Protein AF-A0A2M8PMU9-F1 (afdb_monomer)

pLDDT: mean 91.27, std 6.34, range [67.44, 97.88]

Foldseek 3Di:
DDDDDDFDDDPPPCSVVVLVVCCVVPVDDRDDDDPVPPPQVVVCVVPVVVRVD

Sequence (53 aa):
MSFYIAIEGVIGVGKTTLARYLHQEFGGELLLEEFEDNPFLAKFYQDRARYAF

Structure (mmCIF, N/CA/C/O backbone):
data_AF-A0A2M8P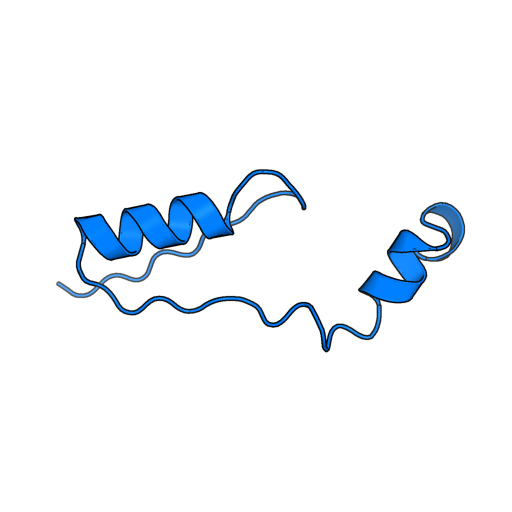MU9-F1
#
_entry.id   AF-A0A2M8PMU9-F1
#
loop_
_atom_site.group_PDB
_atom_site.id
_atom_site.type_symbol
_atom_site.label_atom_id
_atom_site.label_alt_id
_atom_site.label_comp_id
_atom_site.label_asym_id
_atom_site.label_entity_id
_atom_site.label_seq_id
_atom_site.pdbx_PDB_ins_code
_atom_site.Cartn_x
_atom_site.Cartn_y
_atom_site.Cartn_z
_atom_site.occupancy
_atom_site.B_iso_or_equiv
_atom_site.auth_seq_id
_atom_site.auth_comp_id
_atom_site.auth_asym_id
_atom_site.auth_atom_id
_atom_site.pdbx_PDB_model_num
ATOM 1 N N . MET A 1 1 ? -19.462 10.925 15.461 1.00 67.44 1 MET A N 1
ATOM 2 C CA . MET A 1 1 ? -18.809 11.686 14.376 1.00 67.44 1 MET A CA 1
ATOM 3 C C . MET A 1 1 ? -18.123 10.657 13.496 1.00 67.44 1 MET A C 1
ATOM 5 O O . MET A 1 1 ? -17.314 9.907 14.022 1.00 67.44 1 MET A O 1
ATOM 9 N N . SER A 1 2 ? -18.527 10.520 12.237 1.00 84.50 2 SER A N 1
ATOM 10 C CA . SER A 1 2 ? -17.902 9.594 11.284 1.00 84.50 2 SER A CA 1
ATOM 11 C C . SER A 1 2 ? -16.784 10.320 10.545 1.00 84.50 2 SER A C 1
ATOM 13 O O . SER A 1 2 ? -16.999 11.433 10.065 1.00 84.50 2 SER A O 1
ATOM 15 N N . PHE A 1 3 ? -15.605 9.712 10.472 1.00 90.69 3 PHE A N 1
ATOM 16 C CA . PHE A 1 3 ? -14.458 10.249 9.748 1.00 90.69 3 PHE A CA 1
ATOM 17 C C . PHE A 1 3 ? -13.893 9.184 8.813 1.00 90.69 3 PHE A C 1
ATOM 19 O O . PHE A 1 3 ? -14.040 7.989 9.056 1.00 90.69 3 PHE A O 1
ATOM 26 N N . TYR A 1 4 ? -13.246 9.643 7.748 1.00 95.44 4 TYR A N 1
ATOM 27 C CA . TYR A 1 4 ? -12.527 8.799 6.804 1.00 95.44 4 TYR A CA 1
ATOM 28 C C . TYR A 1 4 ? -11.033 9.073 6.946 1.00 95.44 4 TYR A C 1
ATOM 30 O O . TYR A 1 4 ? -10.633 10.220 7.152 1.00 95.44 4 TYR A O 1
ATOM 38 N N . ILE A 1 5 ? -10.218 8.026 6.832 1.00 95.00 5 ILE A N 1
ATOM 39 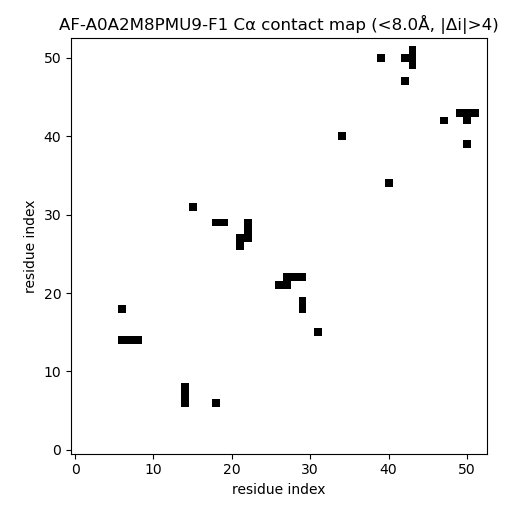C CA . ILE A 1 5 ? -8.758 8.131 6.811 1.00 95.00 5 ILE A CA 1
ATOM 40 C C . ILE A 1 5 ? -8.277 7.607 5.460 1.00 95.00 5 ILE A C 1
ATOM 42 O O . ILE A 1 5 ? -8.507 6.446 5.135 1.00 95.00 5 ILE A O 1
ATOM 46 N N . ALA A 1 6 ? -7.587 8.455 4.700 1.00 96.12 6 ALA A N 1
ATOM 47 C CA . ALA A 1 6 ? -6.831 8.055 3.517 1.00 96.12 6 ALA A CA 1
ATOM 48 C C . ALA A 1 6 ? -5.338 7.995 3.870 1.00 96.12 6 ALA A C 1
ATOM 50 O O . ALA A 1 6 ? -4.827 8.881 4.558 1.00 96.12 6 ALA A O 1
ATOM 51 N N . ILE A 1 7 ? -4.644 6.946 3.424 1.00 95.62 7 ILE A N 1
ATOM 52 C CA . ILE A 1 7 ? -3.222 6.722 3.712 1.00 95.62 7 ILE A CA 1
ATOM 53 C C . ILE A 1 7 ? -2.440 6.797 2.405 1.00 95.62 7 ILE A C 1
ATOM 55 O O . ILE A 1 7 ? -2.528 5.899 1.574 1.00 95.62 7 ILE A O 1
ATOM 59 N N . GLU A 1 8 ? -1.627 7.840 2.269 1.00 95.75 8 GLU A N 1
ATOM 60 C CA . GLU A 1 8 ? -0.802 8.105 1.089 1.00 95.75 8 GLU A CA 1
ATOM 61 C C . GLU A 1 8 ? 0.676 7.787 1.337 1.00 95.75 8 GLU A C 1
ATOM 63 O O . GLU A 1 8 ? 1.166 7.828 2.468 1.00 95.75 8 GLU A O 1
ATOM 68 N N . GLY A 1 9 ? 1.415 7.475 0.269 1.00 93.94 9 GLY A N 1
ATOM 69 C CA . GLY A 1 9 ? 2.858 7.237 0.349 1.00 93.94 9 GLY A CA 1
ATOM 70 C C . GLY A 1 9 ? 3.416 6.311 -0.730 1.00 93.94 9 GLY A C 1
ATOM 71 O O . GLY A 1 9 ? 2.687 5.610 -1.436 1.00 93.94 9 GLY A O 1
ATOM 72 N N . VAL A 1 10 ? 4.746 6.269 -0.835 1.00 91.06 10 VAL A N 1
ATOM 73 C CA . VAL A 1 10 ? 5.451 5.495 -1.871 1.00 91.06 10 VAL A CA 1
ATOM 74 C C . VAL A 1 10 ? 5.201 3.984 -1.763 1.00 91.06 10 VAL A C 1
ATOM 76 O O . VAL A 1 10 ? 4.780 3.453 -0.727 1.00 91.06 10 VAL A O 1
ATOM 79 N N . ILE A 1 11 ? 5.434 3.260 -2.858 1.00 86.25 11 ILE A N 1
ATOM 80 C CA . ILE A 1 11 ? 5.299 1.800 -2.869 1.00 86.25 11 ILE A CA 1
ATOM 81 C C . ILE A 1 11 ? 6.342 1.183 -1.927 1.00 86.25 11 ILE A C 1
ATOM 83 O O . ILE A 1 11 ? 7.507 1.569 -1.941 1.00 86.25 11 ILE A O 1
ATOM 87 N N . GLY A 1 12 ? 5.911 0.233 -1.092 1.00 89.75 12 GLY A N 1
ATOM 88 C CA . GLY A 1 12 ? 6.776 -0.451 -0.125 1.00 89.75 12 GLY A CA 1
ATOM 89 C C . GLY A 1 12 ? 6.949 0.256 1.225 1.00 89.75 12 GLY A C 1
ATOM 90 O O . GLY A 1 12 ? 7.569 -0.318 2.110 1.00 89.75 12 GLY A O 1
ATOM 91 N N . VAL A 1 13 ? 6.367 1.446 1.440 1.00 96.25 13 VAL A N 1
ATOM 92 C CA . VAL A 1 13 ? 6.519 2.197 2.711 1.00 96.25 13 VAL A CA 1
ATOM 93 C C . VAL A 1 13 ? 5.707 1.627 3.888 1.00 96.25 13 VAL A C 1
ATOM 95 O O . VAL A 1 13 ? 5.852 2.078 5.017 1.00 96.25 13 VAL A O 1
ATOM 98 N N . GLY A 1 14 ? 4.840 0.637 3.642 1.00 96.69 14 GLY A N 1
ATOM 99 C CA . GLY A 1 14 ? 4.047 -0.019 4.692 1.00 96.69 14 GLY A CA 1
ATOM 100 C C . GLY A 1 14 ? 2.622 0.517 4.890 1.00 96.69 14 GLY A C 1
ATOM 101 O O . GLY A 1 14 ? 2.031 0.281 5.940 1.00 96.69 14 GLY A O 1
ATOM 102 N N . LYS A 1 15 ? 2.035 1.191 3.889 1.00 97.25 15 LYS A N 1
ATOM 103 C CA . LYS A 1 15 ? 0.658 1.734 3.947 1.00 97.25 15 LYS A CA 1
ATOM 104 C C . LYS A 1 15 ? -0.385 0.701 4.377 1.00 97.25 15 LYS A C 1
ATOM 106 O O . LYS A 1 15 ? -1.142 0.945 5.307 1.00 97.25 15 LYS A O 1
ATOM 111 N N . THR A 1 16 ? -0.389 -0.471 3.740 1.00 96.00 16 THR A N 1
ATOM 112 C CA . THR A 1 16 ? -1.329 -1.561 4.048 1.00 96.00 16 THR A CA 1
ATOM 113 C C . THR A 1 16 ? -1.188 -2.048 5.488 1.00 96.00 16 THR A C 1
ATOM 115 O O . THR A 1 16 ? -2.187 -2.345 6.136 1.00 96.00 16 THR A O 1
ATOM 118 N N . THR A 1 17 ? 0.038 -2.101 6.014 1.00 97.50 17 THR A N 1
ATOM 11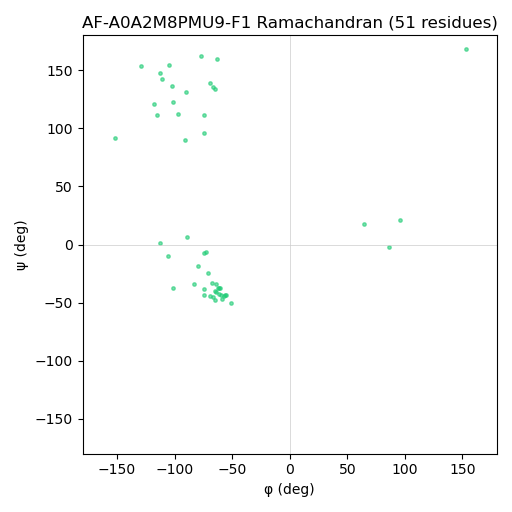9 C CA . THR A 1 17 ? 0.287 -2.463 7.415 1.00 97.50 17 THR A CA 1
ATOM 120 C C . THR A 1 17 ? -0.311 -1.423 8.357 1.00 97.50 17 THR A C 1
ATOM 122 O O . THR A 1 17 ? -1.043 -1.787 9.274 1.00 97.50 17 THR A O 1
ATOM 125 N N . LEU A 1 18 ? -0.074 -0.133 8.096 1.00 97.69 18 LEU A N 1
ATOM 126 C CA . LEU A 1 18 ? -0.658 0.951 8.887 1.00 97.69 18 LEU A CA 1
ATOM 127 C C . LEU A 1 18 ? -2.194 0.937 8.825 1.00 97.69 18 LEU A C 1
ATOM 129 O O . LEU A 1 18 ? -2.842 1.060 9.860 1.00 97.69 18 LEU A O 1
ATOM 133 N N . ALA A 1 19 ? -2.776 0.718 7.642 1.00 97.25 19 ALA A N 1
ATOM 134 C CA . ALA A 1 19 ? -4.223 0.610 7.456 1.00 97.25 19 ALA A CA 1
ATOM 135 C C . ALA A 1 19 ? -4.837 -0.491 8.335 1.00 97.25 19 ALA A C 1
ATOM 137 O O . ALA A 1 19 ? -5.862 -0.275 8.979 1.00 97.25 19 ALA A O 1
ATOM 138 N N . ARG A 1 20 ? -4.188 -1.663 8.406 1.00 97.44 20 ARG A N 1
ATOM 139 C CA . ARG A 1 20 ? -4.637 -2.786 9.243 1.00 97.44 20 ARG A CA 1
ATOM 140 C C . ARG A 1 20 ? -4.583 -2.459 10.734 1.00 97.44 20 ARG A C 1
ATOM 142 O O . ARG A 1 20 ? -5.517 -2.819 11.442 1.00 97.44 20 ARG A O 1
ATOM 149 N N . TYR A 1 21 ? -3.550 -1.755 11.198 1.00 97.88 21 TYR A N 1
ATOM 150 C CA . TYR A 1 21 ? -3.491 -1.307 12.593 1.00 97.88 21 TYR A CA 1
ATOM 151 C C . TYR A 1 21 ? -4.577 -0.276 12.903 1.00 97.88 21 TYR A C 1
ATOM 153 O O . TYR A 1 21 ? -5.290 -0.428 13.885 1.00 97.88 21 TYR A O 1
ATOM 161 N N . LEU A 1 22 ? -4.789 0.716 12.037 1.00 96.69 22 LEU A N 1
ATOM 162 C CA . LEU A 1 22 ? -5.855 1.706 12.233 1.00 96.69 22 LEU A CA 1
ATOM 163 C C . LEU A 1 22 ? -7.250 1.063 12.235 1.00 96.69 22 LEU A C 1
ATOM 165 O O . LEU A 1 22 ? -8.100 1.449 13.033 1.00 96.69 22 LEU A O 1
ATOM 169 N N . HIS A 1 23 ? -7.476 0.056 11.390 1.00 95.94 23 HIS A N 1
ATOM 170 C CA . HIS A 1 23 ? -8.693 -0.755 11.420 1.00 95.94 23 HIS A CA 1
ATOM 171 C C . HIS A 1 23 ? -8.892 -1.442 12.781 1.00 95.94 23 HIS A C 1
ATOM 173 O O . HIS A 1 23 ? -9.983 -1.369 13.341 1.00 95.94 23 HIS A O 1
ATOM 179 N N . GLN A 1 24 ? -7.844 -2.065 13.332 1.00 97.25 24 GLN A N 1
ATOM 180 C CA . GLN A 1 24 ? -7.899 -2.724 14.642 1.00 97.25 24 GLN A CA 1
ATOM 181 C C . GLN A 1 24 ? -8.155 -1.737 15.789 1.00 97.25 24 GLN A C 1
ATOM 183 O O . GLN A 1 24 ? -8.948 -2.040 16.676 1.00 97.25 24 GLN A O 1
ATOM 188 N N . GLU A 1 25 ? -7.526 -0.562 15.757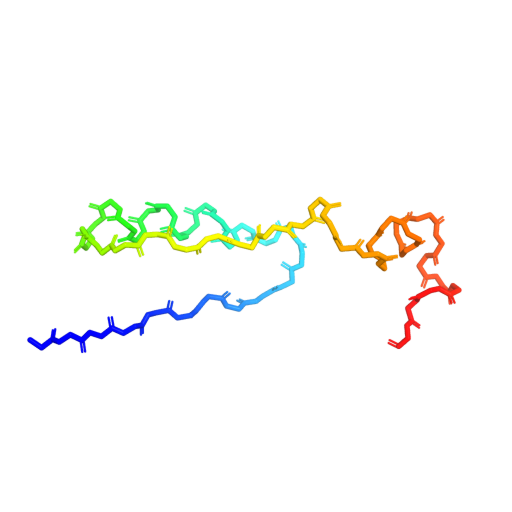 1.00 97.00 25 GLU A N 1
ATOM 189 C CA . GLU A 1 25 ? -7.642 0.447 16.819 1.00 97.00 25 GLU A CA 1
ATOM 190 C C . GLU A 1 25 ? -8.990 1.187 16.801 1.00 97.00 25 GLU A C 1
ATOM 192 O O . GLU A 1 25 ? -9.556 1.478 17.854 1.00 97.00 25 GLU A O 1
ATOM 197 N N . PHE A 1 26 ? -9.527 1.496 15.616 1.00 95.06 26 PHE A N 1
ATOM 198 C CA . PHE A 1 26 ? -10.732 2.328 15.482 1.00 95.06 26 PHE A CA 1
ATOM 199 C C . PHE A 1 26 ? -12.002 1.554 15.111 1.00 95.06 26 PHE A C 1
ATOM 201 O O . PHE A 1 26 ? -13.089 2.134 15.138 1.00 95.06 26 PHE A O 1
ATOM 208 N N . GLY A 1 27 ? -11.896 0.275 14.741 1.00 94.12 27 GLY A N 1
ATOM 209 C CA . GLY A 1 27 ? -13.038 -0.555 14.339 1.00 94.12 27 GLY A CA 1
ATOM 210 C C . GLY A 1 27 ? -13.743 -0.089 13.057 1.00 94.12 27 GLY A C 1
ATOM 211 O O . GLY A 1 27 ? -14.889 -0.464 12.821 1.00 94.12 27 GLY A O 1
ATOM 212 N N . GLY A 1 28 ? -13.094 0.755 12.249 1.00 92.94 28 GLY A N 1
ATOM 213 C CA . GLY A 1 28 ? -13.628 1.237 10.971 1.00 92.94 28 GLY A CA 1
ATOM 214 C C . GLY A 1 28 ? -13.526 0.188 9.863 1.00 92.94 28 GLY A C 1
ATOM 215 O O . GLY A 1 28 ? -12.752 -0.755 9.970 1.00 92.94 28 GLY A O 1
ATOM 216 N N . GLU A 1 29 ? -14.275 0.345 8.775 1.00 96.00 29 GLU A N 1
ATOM 217 C CA . GLU A 1 29 ? -14.145 -0.532 7.605 1.00 96.00 29 GLU A CA 1
ATOM 218 C C . GLU A 1 29 ? -12.778 -0.347 6.923 1.00 96.00 29 GLU A C 1
ATOM 220 O O . GLU A 1 29 ? -12.311 0.778 6.736 1.00 96.00 29 GLU A O 1
ATOM 225 N N . LEU A 1 30 ? -12.125 -1.458 6.565 1.00 96.06 30 LEU A N 1
ATOM 226 C CA . LEU A 1 30 ? -10.837 -1.451 5.875 1.00 96.06 30 LEU A CA 1
ATOM 227 C C . LEU A 1 30 ? -11.037 -1.617 4.367 1.00 96.06 30 LEU A C 1
ATOM 229 O O . LEU A 1 30 ? -11.369 -2.706 3.905 1.00 96.06 30 LEU A O 1
ATOM 233 N N . LEU A 1 31 ? -10.738 -0.563 3.611 1.00 95.06 31 LEU A N 1
ATOM 234 C CA . LEU A 1 31 ? -10.693 -0.585 2.151 1.00 95.06 31 LEU A CA 1
ATOM 235 C C . LEU A 1 31 ? -9.232 -0.665 1.680 1.00 95.06 31 LEU A C 1
ATOM 237 O O . LEU A 1 31 ? -8.420 0.187 2.042 1.00 95.06 31 LEU A O 1
ATOM 241 N N . LEU A 1 32 ? -8.884 -1.694 0.901 1.00 93.06 32 LEU A N 1
ATOM 242 C CA . LEU A 1 32 ? -7.536 -1.901 0.355 1.00 93.06 32 LEU A CA 1
ATOM 243 C C . LEU A 1 32 ? -7.536 -1.733 -1.168 1.00 93.06 32 LEU A C 1
ATOM 245 O O . LEU A 1 32 ? -8.512 -2.074 -1.824 1.00 93.06 32 LEU A O 1
ATOM 249 N N . GLU A 1 33 ? -6.429 -1.233 -1.722 1.00 85.38 33 GLU A N 1
ATOM 250 C CA . GLU A 1 33 ? -6.225 -1.187 -3.175 1.00 85.38 33 GLU A CA 1
ATOM 251 C C . GLU A 1 33 ? -6.040 -2.595 -3.759 1.00 85.38 33 GLU A C 1
ATOM 253 O O . GLU A 1 33 ? -5.286 -3.406 -3.215 1.00 85.38 33 GLU A O 1
ATOM 258 N N . GLU A 1 34 ? -6.654 -2.847 -4.914 1.00 83.75 34 GLU A N 1
ATOM 259 C CA . GLU A 1 34 ? -6.433 -4.045 -5.730 1.00 83.75 34 GLU A CA 1
ATOM 260 C C . GLU A 1 34 ? -5.313 -3.776 -6.746 1.00 83.75 34 GLU A C 1
ATOM 262 O O . GLU A 1 34 ? -5.526 -3.276 -7.849 1.00 83.75 34 GLU A O 1
ATOM 267 N N . PHE A 1 35 ? -4.070 -4.062 -6.357 1.00 81.12 35 PHE A N 1
ATOM 268 C CA . PHE A 1 35 ? -2.892 -3.823 -7.205 1.00 81.12 35 PHE A CA 1
ATOM 269 C C . PHE A 1 35 ? -2.669 -4.898 -8.277 1.00 81.12 35 PHE A C 1
ATOM 271 O O . PHE A 1 35 ? -1.946 -4.638 -9.240 1.00 81.12 35 PHE A O 1
ATOM 278 N N . GLU A 1 36 ? -3.268 -6.082 -8.128 1.00 79.88 36 GLU A N 1
ATOM 279 C CA . GLU A 1 36 ? -3.126 -7.196 -9.080 1.00 79.88 36 GLU A CA 1
ATOM 280 C C . GLU A 1 36 ? -3.706 -6.857 -10.459 1.00 79.88 36 GLU A C 1
ATOM 282 O O . GLU A 1 36 ? -3.112 -7.206 -11.478 1.00 79.88 36 GLU A O 1
ATOM 287 N N . ASP A 1 37 ? -4.784 -6.073 -10.491 1.00 83.25 37 ASP A N 1
ATOM 288 C CA . ASP A 1 37 ? -5.453 -5.657 -11.724 1.00 83.25 37 ASP A CA 1
ATOM 289 C C . ASP A 1 37 ? -4.893 -4.354 -12.313 1.00 83.25 37 ASP A C 1
ATOM 291 O O . ASP A 1 37 ? -5.418 -3.836 -13.300 1.00 83.25 37 ASP A O 1
ATOM 295 N N . ASN A 1 38 ? -3.807 -3.803 -11.755 1.00 85.38 38 ASN A N 1
ATOM 296 C CA . ASN A 1 38 ? -3.215 -2.579 -12.284 1.00 85.38 38 ASN A CA 1
ATOM 297 C C . ASN A 1 38 ? -2.453 -2.862 -13.601 1.00 85.38 38 ASN A C 1
ATOM 299 O O . ASN A 1 38 ? -1.363 -3.449 -13.572 1.00 85.38 38 ASN A O 1
ATOM 303 N N . PRO A 1 39 ? -2.933 -2.375 -14.767 1.00 87.81 39 PRO A N 1
ATOM 304 C CA . PRO A 1 39 ? -2.351 -2.722 -16.066 1.00 87.81 39 PRO A CA 1
ATOM 305 C C . PRO A 1 39 ? -0.986 -2.058 -16.326 1.00 87.81 39 PRO A C 1
ATOM 307 O O . PRO A 1 39 ? -0.328 -2.350 -17.332 1.00 87.81 39 PRO A O 1
ATOM 310 N N . PHE A 1 40 ? -0.549 -1.157 -15.440 1.00 88.19 40 PHE A N 1
ATOM 311 C CA . PHE A 1 40 ? 0.691 -0.396 -15.565 1.00 88.19 40 PHE A CA 1
ATOM 312 C C . PHE A 1 40 ? 1.812 -0.955 -14.687 1.00 88.19 40 PHE A C 1
ATOM 314 O O . PHE A 1 40 ? 2.962 -0.987 -15.130 1.00 88.19 40 PHE A O 1
ATOM 321 N N . LEU A 1 41 ? 1.499 -1.433 -13.475 1.00 88.19 41 LEU A N 1
ATOM 322 C CA . LEU A 1 41 ? 2.513 -1.844 -12.496 1.00 88.19 41 LEU A CA 1
ATOM 323 C C . LEU A 1 41 ? 3.418 -2.961 -13.015 1.00 88.19 41 LEU A C 1
ATOM 325 O O . LEU A 1 41 ? 4.636 -2.866 -12.875 1.00 88.19 41 LEU A O 1
ATOM 329 N N . ALA A 1 42 ? 2.858 -3.981 -13.671 1.00 88.75 42 ALA A N 1
ATOM 330 C CA . ALA A 1 42 ? 3.652 -5.081 -14.219 1.00 88.75 42 ALA A CA 1
ATOM 331 C C . ALA A 1 42 ? 4.730 -4.582 -15.199 1.00 88.75 42 ALA A C 1
ATOM 333 O O . ALA A 1 42 ? 5.889 -4.985 -15.110 1.00 88.75 42 ALA A O 1
ATOM 334 N N . LYS A 1 43 ? 4.374 -3.651 -16.094 1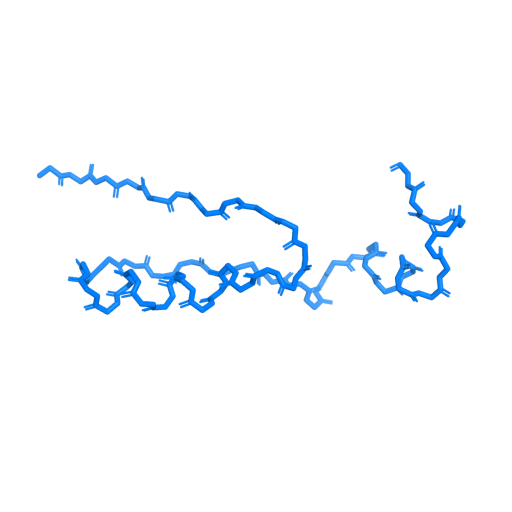.00 90.75 43 LYS A N 1
ATOM 335 C CA . LYS A 1 43 ? 5.318 -3.042 -17.044 1.00 90.75 43 LYS A CA 1
ATOM 33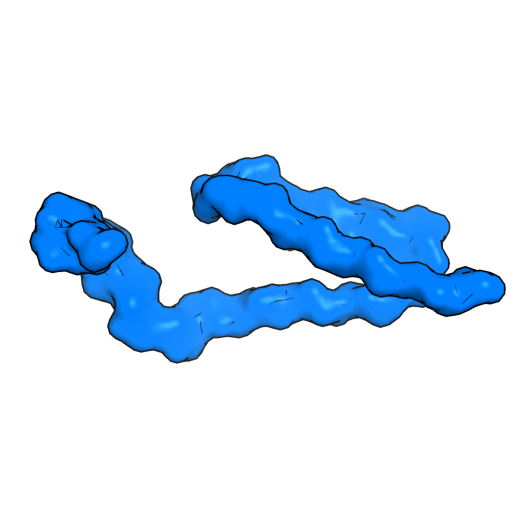6 C C . LYS A 1 43 ? 6.317 -2.139 -16.325 1.00 90.75 43 LYS A C 1
ATOM 338 O O . LYS A 1 43 ? 7.514 -2.243 -16.570 1.00 90.75 43 LYS A O 1
ATOM 343 N N . PHE A 1 44 ? 5.850 -1.318 -15.386 1.00 90.19 44 PHE A N 1
ATOM 344 C CA . PHE A 1 44 ? 6.710 -0.459 -14.572 1.00 90.19 44 PHE A CA 1
ATOM 345 C C . PHE A 1 44 ? 7.798 -1.252 -13.836 1.00 90.19 44 PHE A C 1
ATOM 347 O O . PHE A 1 44 ? 8.961 -0.854 -13.841 1.00 90.19 44 PHE A O 1
ATOM 354 N N . TYR A 1 45 ? 7.461 -2.403 -13.251 1.00 88.19 45 TYR A N 1
ATOM 355 C CA . TYR A 1 45 ? 8.448 -3.259 -12.592 1.00 88.19 45 TYR A CA 1
ATOM 356 C C . TYR A 1 45 ? 9.407 -3.963 -13.559 1.00 88.19 45 TYR A C 1
ATOM 358 O O . TYR A 1 45 ? 10.520 -4.282 -13.145 1.00 88.19 45 TYR A O 1
ATOM 366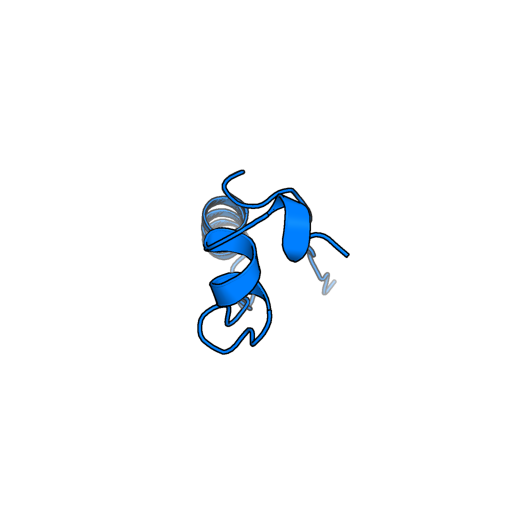 N N . GLN A 1 46 ? 9.018 -4.173 -14.821 1.00 93.50 46 GLN A N 1
ATOM 367 C CA . GLN A 1 46 ? 9.899 -4.732 -15.853 1.00 93.50 46 GLN A CA 1
ATOM 368 C C . GLN A 1 46 ? 10.942 -3.721 -16.343 1.00 93.50 46 GLN A C 1
ATOM 370 O O . GLN A 1 46 ? 12.104 -4.082 -16.503 1.00 93.50 46 GLN A O 1
ATOM 375 N N . ASP A 1 47 ? 10.546 -2.468 -16.582 1.00 94.06 47 ASP A N 1
ATOM 376 C CA . ASP A 1 47 ? 11.456 -1.410 -17.037 1.00 94.06 47 ASP A CA 1
ATOM 377 C C . ASP A 1 47 ? 10.971 -0.030 -16.577 1.00 94.06 47 ASP A C 1
ATOM 379 O O . ASP A 1 47 ? 10.203 0.664 -17.247 1.00 94.06 47 ASP A O 1
ATOM 383 N N . ARG A 1 48 ? 11.447 0.389 -15.404 1.00 90.75 48 ARG A N 1
ATOM 384 C C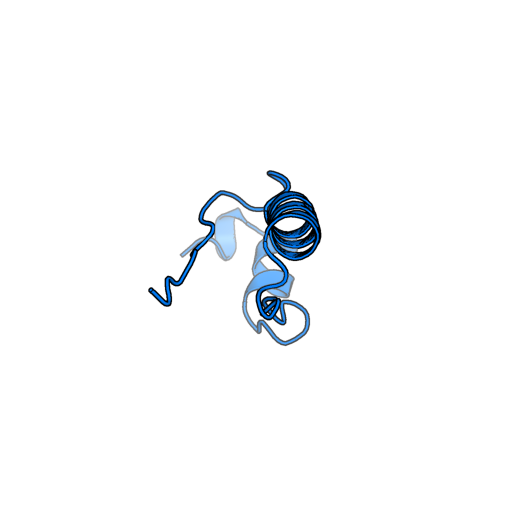A . ARG A 1 48 ? 11.052 1.673 -14.816 1.00 90.75 48 ARG A CA 1
ATOM 385 C C . ARG A 1 48 ? 11.436 2.856 -15.696 1.00 90.75 48 ARG A C 1
ATOM 387 O O . ARG A 1 48 ? 10.668 3.799 -15.768 1.00 90.75 48 ARG A O 1
ATOM 394 N N . ALA A 1 49 ? 12.592 2.829 -16.361 1.00 92.62 49 ALA A N 1
ATOM 395 C CA . ALA A 1 49 ? 13.044 3.965 -17.167 1.00 92.62 49 ALA A CA 1
ATOM 396 C C . ALA A 1 49 ? 12.147 4.180 -18.393 1.00 92.62 49 ALA A C 1
ATOM 398 O O . ALA A 1 49 ? 11.923 5.315 -18.807 1.00 92.62 49 ALA A O 1
ATOM 399 N N . ARG A 1 50 ? 11.614 3.091 -18.953 1.00 93.50 50 ARG A N 1
ATOM 400 C CA . ARG A 1 50 ? 10.708 3.128 -20.103 1.00 93.50 50 ARG A CA 1
ATOM 401 C C . ARG A 1 50 ? 9.249 3.393 -19.735 1.00 93.50 50 ARG A C 1
ATOM 403 O O . ARG A 1 50 ? 8.528 3.975 -20.541 1.00 93.50 50 ARG A O 1
ATOM 410 N N . TYR A 1 51 ? 8.801 2.909 -18.578 1.00 90.75 51 TYR A N 1
ATOM 411 C CA . TYR A 1 51 ? 7.385 2.910 -18.194 1.00 90.75 51 TYR A CA 1
ATOM 412 C C . TYR A 1 51 ? 7.051 3.843 -17.017 1.00 90.75 51 TYR A C 1
ATOM 414 O O . TYR A 1 51 ? 5.890 3.894 -16.620 1.00 90.75 51 TYR A O 1
ATOM 422 N N . ALA A 1 52 ? 8.022 4.577 -16.459 1.00 82.44 52 ALA A N 1
ATOM 423 C CA . ALA A 1 52 ? 7.762 5.727 -15.591 1.00 82.44 52 ALA A CA 1
ATOM 424 C C . ALA A 1 52 ? 7.300 6.903 -16.465 1.00 82.44 52 ALA A C 1
ATOM 426 O O . ALA A 1 52 ? 8.120 7.576 -17.088 1.00 82.44 52 ALA A O 1
ATOM 427 N N . PHE A 1 53 ? 5.984 7.072 -16.568 1.00 74.00 53 PHE A N 1
ATOM 428 C CA . PHE A 1 53 ? 5.332 8.229 -17.185 1.00 74.00 53 PHE A CA 1
ATOM 429 C C . PHE A 1 53 ? 5.266 9.421 -16.226 1.00 74.00 53 PHE A C 1
ATOM 431 O O . PHE A 1 53 ? 5.265 9.192 -14.993 1.00 74.00 53 PHE A O 1
#

Solvent-accessible surface area (backbone atoms only — not comparable to full-atom values): 3749 Å² total; per-residue (Å²): 137,90,84,86,87,86,83,85,79,67,91,88,75,48,60,71,59,53,51,53,51,50,26,69,75,67,71,52,89,80,86,77,86,74,68,88,77,40,89,55,57,66,52,28,74,74,38,47,87,81,51,63,126

Radius of gy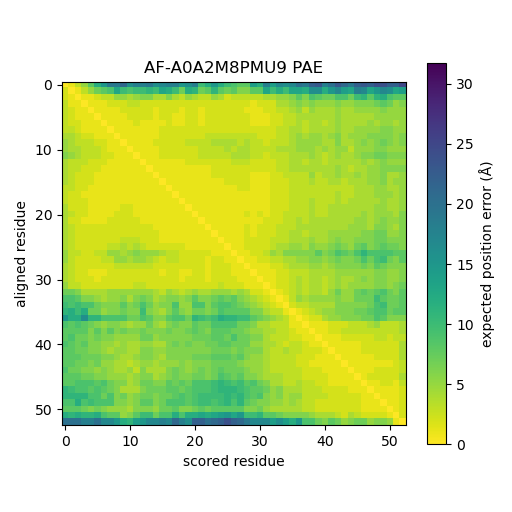ration: 14.59 Å; Cα contacts (8 Å, |Δi|>4): 19; chains: 1; bounding box: 32×19×37 Å

Mean predicted aligned error: 4.45 Å

Secondary structure (DSSP, 8-state):
----------TTS-HHHHHHHHHHHH---------TT-TTHHHHHH-HHHH--